Protein AF-A0A162TQE6-F1 (afdb_monomer)

Radius of gyration: 20.59 Å; Cα contacts (8 Å, |Δi|>4): 207; chains: 1; bounding box: 40×34×72 Å

Mean predicted aligned error: 8.8 Å

Sequence (147 aa):
MSQMLPSEIWLTQILPRLQVSSLVTFGSVCKHWHALAGDDLVWRDHAIADFHLVHSYHGNHGWKDFYVRLLDSVVYTWGENSAFRLGHSQGRIGRQSRVFHTAIPQKVNTLSNQAIAVITSGHSSFHALDGYGKIRILTKASIIMEP

Structure (mmCIF, N/CA/C/O backbone):
data_AF-A0A162TQE6-F1
#
_entry.id   AF-A0A162TQE6-F1
#
loop_
_atom_site.group_PDB
_atom_site.id
_atom_site.type_symbol
_atom_site.label_atom_id
_atom_site.label_alt_id
_atom_site.label_comp_id
_atom_site.label_asym_id
_atom_site.label_entity_id
_atom_site.label_seq_id
_atom_site.pdbx_PDB_ins_code
_atom_site.Cartn_x
_atom_site.Cartn_y
_atom_site.Cartn_z
_atom_site.occupancy
_atom_site.B_iso_or_equiv
_atom_site.auth_seq_id
_atom_site.auth_comp_id
_atom_site.auth_asym_id
_atom_site.auth_atom_id
_atom_site.pdbx_PDB_model_num
ATOM 1 N N . MET A 1 1 ? -16.785 1.176 39.137 1.00 36.94 1 MET A N 1
ATOM 2 C CA . MET A 1 1 ? -17.069 1.466 37.717 1.00 36.94 1 MET A CA 1
ATOM 3 C C . MET A 1 1 ? -15.734 1.699 37.039 1.00 36.94 1 MET A C 1
ATOM 5 O O . MET A 1 1 ? -15.096 2.702 37.321 1.00 36.94 1 MET A O 1
ATOM 9 N N . SER A 1 2 ? -15.244 0.731 36.273 1.00 45.41 2 SER A N 1
ATOM 10 C CA . SER A 1 2 ? -14.001 0.870 35.511 1.00 45.41 2 SER A CA 1
ATOM 11 C C . SER A 1 2 ? -14.206 1.945 34.441 1.00 45.41 2 SER A C 1
ATOM 13 O O . SER A 1 2 ? -15.078 1.806 33.588 1.00 45.41 2 SER A O 1
ATOM 15 N N . GLN A 1 3 ? -13.455 3.045 34.524 1.00 54.44 3 GLN A N 1
ATOM 16 C CA . GLN A 1 3 ? -13.478 4.096 33.508 1.00 54.44 3 GLN A CA 1
ATOM 17 C C . GLN A 1 3 ? -12.979 3.508 32.185 1.00 54.44 3 GLN A C 1
ATOM 19 O O . GLN A 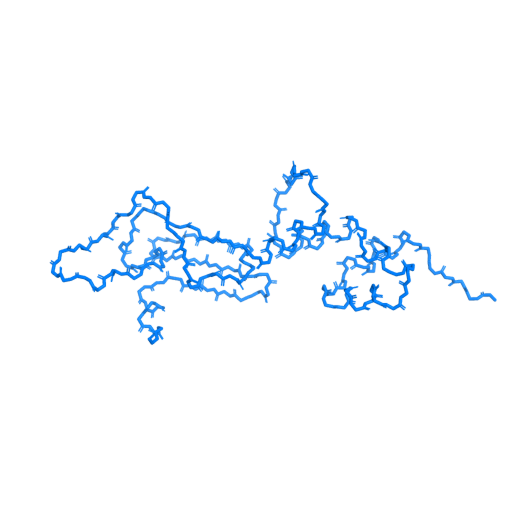1 3 ? -11.807 3.160 32.055 1.00 54.44 3 GLN A O 1
ATOM 24 N N . MET A 1 4 ? -13.876 3.364 31.209 1.00 78.06 4 MET A N 1
ATOM 25 C CA . MET A 1 4 ? -13.469 3.103 29.833 1.00 78.06 4 MET A CA 1
ATOM 26 C C . MET A 1 4 ? -12.831 4.368 29.263 1.00 78.06 4 MET A C 1
ATOM 28 O O . MET A 1 4 ? -13.359 5.468 29.423 1.00 78.06 4 MET A O 1
ATOM 32 N N . LEU A 1 5 ? -11.692 4.194 28.594 1.00 86.25 5 LEU A N 1
ATOM 33 C CA . LEU A 1 5 ? -11.057 5.241 27.800 1.00 86.25 5 LEU A CA 1
ATOM 34 C C . LEU A 1 5 ? -12.055 5.795 26.762 1.00 86.25 5 LEU A C 1
ATOM 36 O O . LEU A 1 5 ? -12.726 4.992 26.105 1.00 86.25 5 LEU A O 1
ATOM 40 N N . PRO A 1 6 ? -12.140 7.127 26.577 1.00 91.25 6 PRO A N 1
ATOM 41 C CA . PRO A 1 6 ? -12.966 7.739 25.537 1.00 91.25 6 PRO A CA 1
ATOM 42 C C . PRO A 1 6 ? -12.633 7.215 24.134 1.00 91.25 6 PRO A C 1
ATOM 44 O O . PRO A 1 6 ? -11.463 7.003 23.809 1.00 91.25 6 PRO A O 1
ATOM 47 N N . SER A 1 7 ? -13.650 7.061 23.278 1.00 89.75 7 SER A N 1
ATOM 48 C CA . SER A 1 7 ? -13.500 6.586 21.890 1.00 89.75 7 SER A CA 1
ATOM 49 C C . SER A 1 7 ? -12.527 7.434 21.071 1.00 89.75 7 SER A C 1
ATOM 51 O O . SER A 1 7 ? -11.798 6.905 20.241 1.00 89.75 7 SER A O 1
ATOM 53 N N . GLU A 1 8 ? -12.460 8.734 21.340 1.00 91.88 8 GLU A N 1
ATOM 54 C CA . GLU A 1 8 ? -11.559 9.660 20.653 1.00 91.88 8 GLU A CA 1
ATOM 55 C C . GLU A 1 8 ? -10.079 9.328 20.888 1.00 91.88 8 GLU A C 1
ATOM 57 O O . GLU A 1 8 ? -9.275 9.391 19.960 1.00 91.88 8 GLU A O 1
ATOM 62 N N . ILE A 1 9 ? -9.712 8.873 22.093 1.00 92.88 9 ILE A N 1
ATOM 63 C CA . ILE A 1 9 ? -8.338 8.433 22.382 1.00 92.88 9 ILE A CA 1
ATOM 64 C C . ILE A 1 9 ? -8.023 7.148 21.611 1.00 92.88 9 ILE A C 1
ATOM 66 O O . ILE A 1 9 ? -6.927 7.005 21.064 1.00 92.88 9 ILE A O 1
ATOM 70 N N . TRP A 1 10 ? -8.988 6.229 21.517 1.00 92.81 10 TRP A N 1
ATOM 71 C CA . TRP A 1 10 ? -8.827 5.022 20.709 1.00 92.81 10 TRP A CA 1
ATOM 72 C C . TRP A 1 10 ? -8.575 5.367 19.244 1.00 92.81 10 TRP A C 1
ATOM 74 O O . TRP A 1 10 ? -7.588 4.900 18.680 1.00 92.81 10 TRP A O 1
ATOM 84 N N . LEU A 1 11 ? -9.419 6.217 18.660 1.00 93.69 11 LEU A N 1
ATOM 85 C CA . LEU A 1 11 ? -9.361 6.579 17.244 1.00 93.69 11 LEU A CA 1
ATOM 86 C C . LEU A 1 11 ? -8.128 7.409 16.877 1.00 93.69 11 LEU A C 1
ATOM 88 O O . LEU A 1 11 ? -7.615 7.246 15.780 1.00 93.69 11 LEU A O 1
ATOM 92 N N . THR A 1 12 ? -7.635 8.271 17.771 1.00 91.62 12 THR A N 1
ATOM 93 C CA . THR A 1 12 ? -6.548 9.212 17.441 1.00 91.62 12 THR A CA 1
ATOM 94 C C . THR A 1 12 ? -5.163 8.764 17.904 1.00 91.62 12 THR A C 1
ATOM 96 O O . THR A 1 12 ? -4.167 9.161 17.306 1.00 91.62 12 THR A O 1
ATOM 99 N N . GLN A 1 13 ? -5.062 7.961 18.970 1.00 91.44 13 GLN A N 1
ATOM 100 C CA . GLN A 1 13 ? -3.766 7.626 19.580 1.00 91.44 13 GLN A CA 1
ATOM 101 C C . GLN A 1 13 ? -3.444 6.135 19.567 1.00 91.44 13 GLN A C 1
ATOM 103 O O . GLN A 1 13 ? -2.268 5.780 19.494 1.00 91.44 13 GLN A O 1
ATOM 108 N N . ILE A 1 14 ? -4.452 5.266 19.673 1.00 93.62 14 ILE A N 1
ATOM 109 C CA . ILE A 1 14 ? -4.223 3.830 19.875 1.00 93.62 14 ILE A CA 1
ATOM 110 C C . ILE A 1 14 ? -4.347 3.073 18.553 1.00 93.62 14 ILE A C 1
ATOM 112 O O . ILE A 1 14 ? -3.370 2.492 18.087 1.00 93.62 14 ILE A O 1
ATOM 116 N N . LEU A 1 15 ? -5.527 3.095 17.929 1.00 94.62 15 LEU A N 1
ATOM 117 C CA . LEU A 1 15 ? -5.836 2.297 16.739 1.00 94.62 15 LEU A CA 1
ATOM 118 C C . LEU A 1 15 ? -4.966 2.635 15.513 1.00 94.62 15 LEU A C 1
ATOM 120 O O . LEU A 1 15 ? -4.534 1.691 14.847 1.00 94.62 15 LEU A O 1
ATOM 124 N N . PRO A 1 16 ? -4.613 3.907 15.235 1.00 94.00 16 PRO A N 1
ATOM 125 C CA . PRO A 1 16 ? -3.714 4.236 14.124 1.00 94.00 16 PRO A CA 1
ATOM 126 C C . PRO A 1 16 ? -2.287 3.699 14.291 1.00 94.00 16 PRO A C 1
ATOM 128 O O . PRO A 1 16 ? -1.548 3.605 13.322 1.00 94.00 16 PRO A O 1
ATOM 131 N N . ARG A 1 17 ? -1.869 3.350 15.515 1.00 93.31 17 ARG A N 1
ATOM 132 C CA . ARG A 1 17 ? -0.510 2.853 15.798 1.00 93.31 17 ARG A CA 1
ATOM 133 C C . ARG A 1 17 ? -0.420 1.330 15.843 1.00 93.31 17 ARG A C 1
ATOM 135 O O . ARG A 1 17 ? 0.678 0.785 15.944 1.00 93.31 17 ARG A O 1
ATOM 142 N N . LEU A 1 18 ? -1.556 0.634 15.826 1.00 93.44 18 LEU A N 1
ATOM 143 C CA . LEU A 1 18 ? -1.584 -0.825 15.801 1.00 93.44 18 LEU A CA 1
ATOM 144 C C . LEU A 1 18 ? -1.262 -1.331 14.402 1.00 93.44 18 LEU A C 1
ATOM 146 O O . LEU A 1 18 ? -1.808 -0.827 13.433 1.00 93.44 18 LEU A O 1
ATOM 150 N N . GLN A 1 19 ? -0.472 -2.399 14.292 1.00 91.44 19 GLN A N 1
ATOM 151 C CA . GLN A 1 19 ? -0.351 -3.117 13.021 1.00 91.44 19 GLN A CA 1
ATOM 152 C C . GLN A 1 19 ? -1.734 -3.536 12.508 1.00 91.44 19 GLN A C 1
ATOM 154 O O . GLN A 1 19 ? -2.591 -3.947 13.295 1.00 91.44 19 GLN A O 1
ATOM 159 N N . VAL A 1 20 ? -1.937 -3.500 11.190 1.00 92.12 20 VAL A N 1
ATOM 160 C CA . VAL A 1 20 ? -3.238 -3.803 10.571 1.00 92.12 20 VAL A CA 1
ATOM 161 C C . VAL A 1 20 ? -3.762 -5.195 10.942 1.00 92.12 20 VAL A C 1
ATOM 163 O O . VAL A 1 20 ? -4.955 -5.358 11.190 1.00 92.12 20 VAL A O 1
ATOM 166 N N . SER A 1 21 ? -2.888 -6.195 11.082 1.00 92.25 21 SER A N 1
ATOM 167 C CA . SER A 1 21 ? -3.259 -7.536 11.567 1.00 92.25 21 SER A CA 1
ATOM 168 C C . SER A 1 21 ? -3.882 -7.501 12.970 1.00 92.25 21 SER A C 1
ATOM 170 O O . SER A 1 21 ? -4.933 -8.102 13.216 1.00 92.25 21 SER A O 1
ATOM 172 N N . SER A 1 22 ? -3.270 -6.749 13.883 1.00 94.38 22 SER A N 1
ATOM 173 C CA . SER A 1 22 ? -3.765 -6.532 15.241 1.00 94.38 22 SER A CA 1
ATOM 174 C C . SER A 1 22 ? -5.049 -5.707 15.245 1.00 94.38 22 SER A C 1
ATOM 176 O O . SER A 1 22 ? -5.965 -6.033 15.994 1.00 94.38 22 SER A O 1
ATOM 178 N N . LEU A 1 23 ? -5.161 -4.691 14.383 1.00 94.94 23 LEU A N 1
ATOM 179 C CA . LEU A 1 23 ? -6.365 -3.867 14.237 1.00 94.94 23 LEU A CA 1
ATOM 180 C C . LEU A 1 23 ? -7.576 -4.701 13.791 1.00 94.94 23 LEU A C 1
ATOM 182 O O . LEU A 1 23 ? -8.652 -4.603 14.382 1.00 94.94 23 LEU A O 1
ATOM 186 N N . VAL A 1 24 ? -7.397 -5.566 12.789 1.00 93.19 24 VAL A N 1
ATOM 187 C CA . VAL A 1 24 ? -8.452 -6.470 12.304 1.00 93.19 24 VAL A CA 1
ATOM 188 C C . VAL A 1 24 ? -8.847 -7.475 13.388 1.00 93.19 24 VAL A C 1
ATOM 190 O O . VAL A 1 24 ? -10.037 -7.682 13.631 1.00 93.19 24 VAL A O 1
ATOM 193 N N . THR A 1 25 ? -7.865 -8.050 14.087 1.00 95.31 25 THR A N 1
ATOM 194 C CA . THR A 1 25 ? -8.116 -8.975 15.204 1.00 95.31 25 THR A CA 1
ATOM 195 C C . THR A 1 25 ? -8.882 -8.277 16.328 1.00 95.31 25 THR A C 1
ATOM 197 O O . THR A 1 25 ? -9.869 -8.809 16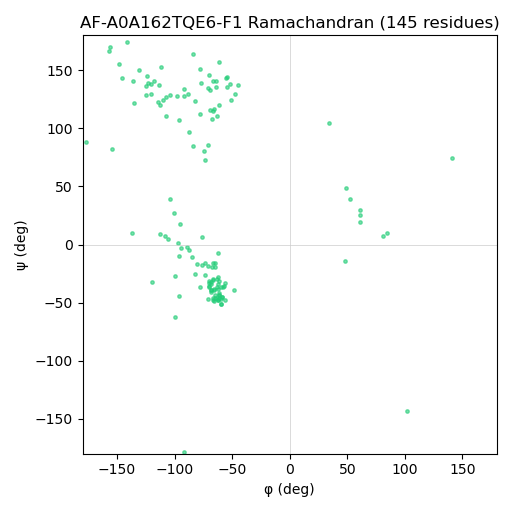.830 1.00 95.31 25 THR A O 1
ATOM 200 N N . PHE A 1 26 ? -8.501 -7.051 16.678 1.00 92.00 26 PHE A N 1
ATOM 201 C CA . PHE A 1 26 ? -9.172 -6.243 17.691 1.00 92.00 26 PHE A CA 1
ATOM 202 C C . PHE A 1 26 ? -10.629 -5.942 17.314 1.00 92.00 26 PHE A C 1
ATOM 204 O O . PHE A 1 26 ? -11.540 -6.123 18.123 1.00 92.00 26 PHE A O 1
ATOM 211 N N . GLY A 1 27 ? -10.873 -5.588 16.050 1.00 93.75 27 GLY A N 1
ATOM 212 C CA . GLY A 1 27 ? -12.217 -5.384 15.512 1.00 93.75 27 GLY A CA 1
ATOM 213 C C . GLY A 1 27 ? -13.089 -6.647 15.478 1.00 93.75 27 GLY A C 1
ATOM 214 O O . GLY A 1 27 ? -14.305 -6.541 15.338 1.00 93.75 27 GLY A O 1
ATOM 215 N N . SER A 1 28 ? -12.506 -7.841 15.620 1.00 95.00 28 SER A N 1
ATOM 216 C CA . SER A 1 28 ? -13.246 -9.110 15.675 1.00 95.00 28 SER A CA 1
ATOM 217 C C . SER A 1 28 ? -13.770 -9.465 17.075 1.00 95.00 28 SER A C 1
ATOM 219 O O . SER A 1 28 ? -14.600 -10.360 17.209 1.00 95.00 28 SER A O 1
ATOM 221 N N . VAL A 1 29 ? -13.334 -8.746 18.118 1.00 94.50 29 VAL A N 1
ATOM 222 C CA . VAL A 1 29 ? -13.667 -9.060 19.518 1.00 94.50 29 VAL A CA 1
ATOM 223 C C . VAL A 1 29 ? -15.132 -8.755 19.847 1.00 94.50 29 VAL A C 1
ATOM 225 O O . VAL A 1 29 ? -15.811 -9.565 20.476 1.00 94.50 29 VAL A O 1
ATOM 228 N N . CYS A 1 30 ? -15.638 -7.578 19.462 1.00 94.06 30 CYS A N 1
ATOM 229 C CA . CYS A 1 30 ? -17.034 -7.196 19.692 1.00 94.06 30 CYS A CA 1
ATOM 230 C C . CYS A 1 30 ? -17.510 -6.111 18.713 1.00 94.06 30 CYS A C 1
ATOM 232 O O . CYS A 1 30 ? -16.704 -5.441 18.074 1.00 94.06 30 CYS A O 1
ATOM 234 N N . LYS A 1 31 ? -18.831 -5.881 18.638 1.00 94.12 31 LYS A N 1
ATOM 235 C CA . LYS A 1 31 ? -19.444 -4.892 17.724 1.00 94.12 31 LYS A CA 1
ATOM 236 C C . LYS A 1 31 ? -18.925 -3.464 17.927 1.00 94.12 31 LYS A C 1
ATOM 238 O O . LYS A 1 31 ? -18.782 -2.728 16.958 1.00 94.12 31 LYS A O 1
ATOM 243 N N . HIS A 1 32 ? -18.648 -3.077 19.173 1.00 92.19 32 HIS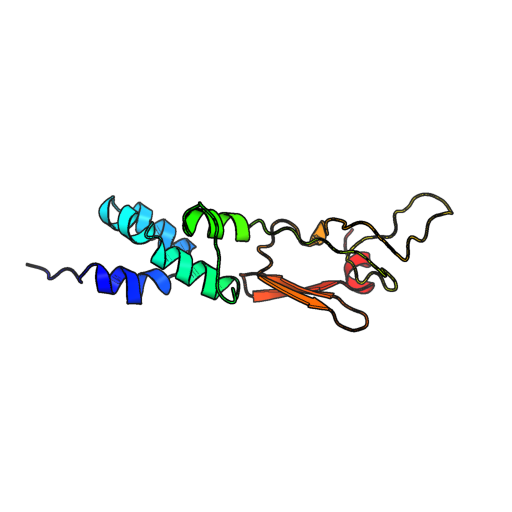 A N 1
ATOM 244 C CA . HIS A 1 32 ? -18.111 -1.752 19.484 1.00 92.19 32 HIS A CA 1
ATOM 245 C C . HIS A 1 32 ? -16.701 -1.573 18.906 1.00 92.19 32 HIS A C 1
ATOM 247 O O . HIS A 1 32 ? -16.443 -0.604 18.198 1.00 92.19 32 HIS A O 1
ATOM 253 N N . TRP A 1 33 ? -15.815 -2.548 19.128 1.00 93.00 33 TRP A N 1
ATOM 254 C CA . TRP A 1 33 ? -14.467 -2.530 18.561 1.00 93.00 33 TRP A CA 1
ATOM 255 C C . TRP A 1 33 ? -14.462 -2.697 17.051 1.00 93.00 33 TRP A C 1
ATOM 257 O O . TRP A 1 33 ? -13.634 -2.089 16.386 1.00 93.00 33 TRP A O 1
ATOM 267 N N . HIS A 1 34 ? -15.412 -3.450 16.499 1.00 95.12 34 HIS A N 1
ATOM 268 C CA . HIS A 1 34 ? -15.603 -3.548 15.059 1.00 95.12 34 HIS A CA 1
ATOM 269 C C . HIS A 1 34 ? -15.887 -2.181 14.429 1.00 95.12 34 HIS A C 1
ATOM 271 O O . HIS A 1 34 ? -15.287 -1.840 13.414 1.00 95.12 34 HIS A O 1
ATOM 277 N N . ALA A 1 35 ? -16.768 -1.389 15.050 1.00 94.12 35 ALA A N 1
ATOM 278 C CA . ALA A 1 35 ? -17.093 -0.047 14.580 1.00 94.12 35 ALA A CA 1
ATOM 279 C C . ALA A 1 35 ? -15.882 0.894 14.665 1.00 94.12 35 ALA A C 1
ATOM 281 O O . ALA A 1 35 ? -15.574 1.566 13.689 1.00 94.12 35 ALA A O 1
ATOM 282 N N . LEU A 1 36 ? -15.152 0.891 15.787 1.00 93.56 36 LEU A N 1
ATOM 283 C CA . LEU A 1 36 ? -13.971 1.748 15.958 1.00 93.56 36 LEU A CA 1
ATOM 284 C C . LEU A 1 36 ? -12.797 1.336 15.059 1.00 93.56 36 LEU A C 1
ATOM 286 O O . LEU A 1 36 ? -12.139 2.186 14.474 1.00 93.56 36 LEU A O 1
ATOM 290 N N . ALA A 1 37 ? -12.541 0.036 14.906 1.00 94.69 37 ALA A N 1
ATOM 291 C CA . ALA A 1 37 ? -11.505 -0.471 14.006 1.00 94.69 37 ALA A CA 1
ATOM 292 C C . ALA A 1 37 ? -11.874 -0.298 12.524 1.00 94.69 37 ALA A C 1
ATOM 294 O O . ALA A 1 37 ? -11.013 -0.402 11.655 1.00 94.69 37 ALA A O 1
ATOM 295 N N . GLY A 1 38 ? -13.156 -0.083 12.221 1.00 93.31 38 GLY A N 1
ATOM 296 C CA . GLY A 1 38 ? -13.662 0.229 10.888 1.00 93.31 38 GLY A CA 1
ATOM 297 C C . GLY A 1 38 ? -13.687 1.721 10.562 1.00 93.31 38 GLY A C 1
ATOM 298 O O . GLY A 1 38 ? -14.084 2.055 9.451 1.00 93.31 38 GLY A O 1
ATOM 299 N N . ASP A 1 39 ? -13.298 2.591 11.496 1.00 94.12 39 ASP A N 1
ATOM 300 C CA . ASP A 1 39 ? -13.376 4.039 11.321 1.00 94.12 39 ASP A CA 1
ATOM 301 C C . ASP A 1 39 ? -12.461 4.536 10.196 1.00 94.12 39 ASP A C 1
ATOM 303 O O . ASP A 1 39 ? -11.297 4.145 10.079 1.00 94.12 39 ASP A O 1
ATOM 307 N N . ASP A 1 40 ? -13.001 5.419 9.362 1.00 91.75 40 ASP A N 1
ATOM 308 C CA . ASP A 1 40 ? -12.349 5.854 8.131 1.00 91.75 40 ASP A CA 1
ATOM 309 C C . ASP A 1 40 ? -11.064 6.656 8.398 1.00 91.75 40 ASP A C 1
ATOM 311 O O . ASP A 1 40 ? -10.111 6.569 7.623 1.00 91.75 40 ASP A O 1
ATOM 315 N N . LEU A 1 41 ? -10.980 7.385 9.518 1.00 90.44 41 LEU A N 1
ATOM 316 C CA . LEU A 1 41 ? -9.774 8.131 9.887 1.00 90.44 41 LEU A CA 1
ATOM 317 C C . LEU A 1 41 ? -8.633 7.191 10.279 1.00 90.44 41 LEU A C 1
ATOM 319 O O . LEU A 1 41 ? -7.484 7.447 9.926 1.00 90.44 41 LEU A O 1
ATOM 323 N N . VAL A 1 42 ? -8.951 6.073 10.939 1.00 94.56 42 VAL A N 1
ATOM 324 C CA . VAL A 1 42 ? -7.958 5.047 11.285 1.00 94.56 42 VAL A CA 1
ATOM 325 C C . VAL A 1 42 ? -7.353 4.457 10.011 1.00 94.56 42 VAL A C 1
ATOM 327 O O . VAL A 1 42 ? -6.133 4.376 9.886 1.00 94.56 42 VAL A O 1
ATOM 330 N N . TRP A 1 43 ? -8.187 4.090 9.034 1.00 93.38 43 TRP A N 1
ATOM 331 C CA . TRP A 1 43 ? -7.705 3.531 7.764 1.00 93.38 43 TRP A CA 1
ATOM 332 C C . TRP A 1 43 ? -6.990 4.556 6.886 1.00 93.38 43 TRP A C 1
ATOM 334 O O . TRP A 1 43 ? -6.053 4.192 6.176 1.00 93.38 43 TRP A O 1
ATOM 344 N N . ARG A 1 44 ? -7.376 5.835 6.957 1.00 91.38 44 ARG A N 1
ATOM 345 C CA . ARG A 1 44 ? -6.632 6.926 6.322 1.00 91.38 44 ARG A CA 1
ATOM 346 C C . ARG A 1 44 ? -5.213 7.007 6.855 1.00 91.38 44 ARG A C 1
ATOM 348 O O . ARG A 1 44 ? -4.272 7.071 6.068 1.00 91.38 44 ARG A O 1
ATOM 355 N N . ASP A 1 45 ? -5.068 7.032 8.173 1.00 91.62 45 ASP A N 1
ATOM 356 C CA . ASP A 1 45 ? -3.769 7.214 8.811 1.00 91.62 45 ASP A CA 1
ATOM 357 C C . ASP A 1 45 ? -2.851 6.016 8.514 1.00 91.62 45 ASP A C 1
ATOM 359 O O . ASP A 1 45 ? -1.689 6.220 8.164 1.00 91.62 45 ASP A O 1
ATOM 363 N N . HIS A 1 46 ? -3.398 4.791 8.503 1.00 92.12 46 HIS A N 1
ATOM 364 C CA . HIS A 1 46 ? -2.696 3.593 8.016 1.00 92.12 46 HIS A CA 1
ATOM 365 C C . HIS A 1 46 ? -2.280 3.708 6.549 1.00 92.12 46 HIS A C 1
ATOM 367 O O . HIS A 1 46 ? -1.129 3.448 6.212 1.00 92.12 46 HIS A O 1
ATOM 373 N N . ALA A 1 47 ? -3.178 4.142 5.660 1.00 90.38 47 ALA A N 1
ATOM 374 C CA . ALA A 1 47 ? -2.856 4.286 4.241 1.00 90.38 47 ALA A CA 1
ATOM 375 C C . ALA A 1 47 ? -1.726 5.302 4.006 1.00 90.38 47 ALA A C 1
ATOM 377 O O . ALA A 1 47 ? -0.835 5.066 3.192 1.00 90.38 47 ALA A O 1
ATOM 378 N N . ILE A 1 48 ? -1.746 6.427 4.724 1.00 89.12 48 ILE A N 1
ATOM 379 C CA . ILE A 1 48 ? -0.702 7.452 4.632 1.00 89.12 48 ILE A CA 1
ATOM 380 C C . ILE A 1 48 ? 0.627 6.920 5.175 1.00 89.12 48 ILE A C 1
ATOM 382 O O . ILE A 1 48 ? 1.655 7.120 4.527 1.00 89.12 48 ILE A O 1
ATOM 386 N N . ALA A 1 49 ? 0.607 6.255 6.332 1.00 89.06 49 ALA A N 1
ATOM 387 C CA . ALA A 1 49 ? 1.808 5.740 6.979 1.00 89.06 49 ALA A CA 1
ATOM 388 C C . ALA A 1 49 ? 2.473 4.619 6.165 1.00 89.06 49 ALA A C 1
ATOM 390 O O . ALA A 1 49 ? 3.674 4.683 5.907 1.00 89.06 49 ALA A O 1
ATOM 391 N N . ASP A 1 50 ? 1.698 3.635 5.710 1.00 88.69 50 ASP A N 1
ATOM 392 C CA . ASP A 1 50 ? 2.236 2.442 5.052 1.00 88.69 50 ASP A CA 1
ATOM 393 C C . ASP A 1 50 ? 2.638 2.717 3.593 1.00 88.69 50 ASP A C 1
ATOM 395 O O . ASP A 1 50 ? 3.650 2.208 3.106 1.00 88.69 50 ASP A O 1
ATOM 399 N N . PHE A 1 51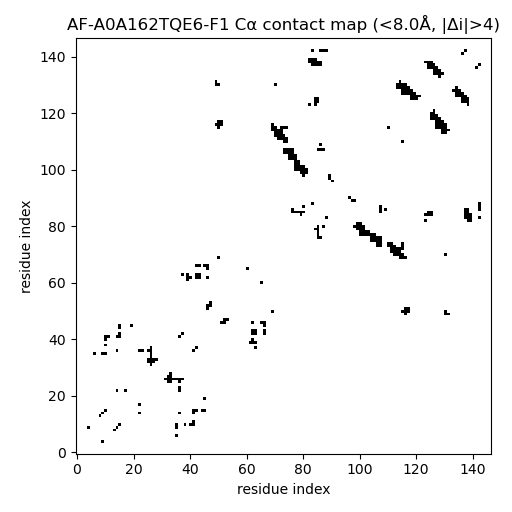 ? 1.879 3.563 2.886 1.00 87.88 51 PHE A N 1
ATOM 400 C CA . PHE A 1 51 ? 2.070 3.813 1.451 1.00 87.88 51 PHE A CA 1
ATOM 401 C C . PHE A 1 51 ? 2.652 5.193 1.121 1.00 87.88 51 PHE A C 1
ATOM 403 O O . PHE A 1 51 ? 2.750 5.545 -0.051 1.00 87.88 51 PHE A O 1
ATOM 410 N N . HIS A 1 52 ? 3.063 5.973 2.127 1.00 85.62 52 HIS A N 1
ATOM 411 C CA . HIS A 1 52 ? 3.704 7.285 1.955 1.00 85.62 52 HIS A CA 1
ATOM 412 C C . HIS A 1 52 ? 2.906 8.245 1.049 1.00 85.62 52 HIS A C 1
ATOM 414 O O . HIS A 1 52 ? 3.464 8.980 0.230 1.00 85.62 52 HIS A O 1
ATOM 420 N N . LEU A 1 53 ? 1.577 8.233 1.175 1.00 82.19 53 LEU A N 1
ATOM 421 C CA . LEU A 1 53 ? 0.693 8.993 0.295 1.00 82.19 53 LEU A CA 1
ATOM 422 C C . LEU A 1 53 ? 0.824 10.505 0.539 1.00 82.19 53 LEU A C 1
ATOM 424 O O . LEU A 1 53 ? 0.436 11.028 1.587 1.00 82.19 53 LEU A O 1
ATOM 428 N N . VAL A 1 54 ? 1.297 11.240 -0.470 1.00 70.00 54 VAL A N 1
ATOM 429 C CA . VAL A 1 54 ? 1.344 12.708 -0.444 1.00 70.00 54 VAL A CA 1
ATOM 430 C C . VAL A 1 54 ? -0.022 13.255 -0.868 1.00 70.00 54 VAL A C 1
ATOM 432 O O . VAL A 1 54 ? -0.272 13.501 -2.038 1.00 70.00 54 VAL A O 1
ATOM 435 N N . HIS A 1 55 ? -0.924 13.348 0.109 1.00 59.09 55 HIS A N 1
ATOM 436 C CA . HIS A 1 55 ? -2.196 14.087 0.129 1.00 59.09 55 HIS A CA 1
ATOM 437 C C . HIS A 1 55 ? -2.986 14.183 -1.188 1.00 59.09 55 HIS A C 1
ATOM 439 O O . HIS A 1 55 ? -2.728 15.037 -2.031 1.00 59.09 55 HIS A O 1
ATOM 445 N N . SER A 1 56 ? -4.054 13.382 -1.237 1.00 58.44 56 SER A N 1
ATOM 446 C CA . SER A 1 56 ? -5.435 13.699 -1.654 1.00 58.44 56 SER A CA 1
ATOM 447 C C . SER A 1 56 ? -6.046 12.542 -2.448 1.00 58.44 56 SER A C 1
ATOM 449 O O . SER A 1 56 ? -6.211 12.561 -3.665 1.00 58.44 56 SER A O 1
ATOM 451 N N . TYR A 1 57 ? -6.395 11.482 -1.717 1.00 64.00 57 TYR A N 1
ATOM 452 C CA . TYR A 1 57 ? -7.338 10.505 -2.234 1.00 64.00 57 TYR A CA 1
ATOM 453 C C . TYR A 1 57 ? -8.711 11.186 -2.336 1.00 64.00 57 TYR A C 1
ATOM 455 O O . TYR A 1 57 ? -9.341 11.502 -1.330 1.00 64.00 57 TYR A O 1
ATOM 463 N N . HIS A 1 58 ? -9.136 11.451 -3.568 1.00 62.34 58 HIS A N 1
ATOM 464 C CA . HIS A 1 58 ? -10.442 12.019 -3.913 1.00 62.34 58 HIS A CA 1
ATOM 465 C C . HIS A 1 58 ? -11.422 10.936 -4.391 1.00 62.34 58 HIS A C 1
ATOM 467 O O . HIS A 1 58 ? -12.284 11.192 -5.229 1.00 62.34 58 HIS A O 1
ATOM 473 N N . GLY A 1 59 ? -11.248 9.693 -3.939 1.00 64.75 59 GLY A N 1
ATOM 474 C CA . GLY A 1 59 ? -12.130 8.609 -4.352 1.00 64.75 59 GLY A CA 1
ATOM 475 C C . GLY A 1 59 ? -13.468 8.646 -3.616 1.00 64.75 59 GLY A C 1
ATOM 476 O O . GLY A 1 59 ? -13.555 9.057 -2.465 1.00 64.75 59 GLY A O 1
ATOM 477 N N . ASN A 1 60 ? -14.511 8.151 -4.281 1.00 68.75 60 ASN A N 1
ATOM 478 C CA . ASN A 1 60 ? -15.867 8.038 -3.728 1.00 68.75 60 ASN A CA 1
ATOM 479 C C . ASN A 1 60 ? -16.038 6.860 -2.740 1.00 68.75 60 ASN A C 1
ATOM 481 O O . ASN A 1 60 ? -17.161 6.558 -2.344 1.00 68.75 60 ASN A O 1
ATOM 485 N N . HIS A 1 61 ? -14.960 6.151 -2.385 1.00 76.56 61 HIS A N 1
ATOM 486 C CA . HIS A 1 61 ? -14.990 4.976 -1.501 1.00 76.56 61 HIS A CA 1
ATOM 487 C C . HIS A 1 61 ? -14.301 5.274 -0.170 1.00 76.56 61 HIS A C 1
ATOM 489 O O . HIS A 1 61 ? -13.388 6.093 -0.148 1.00 76.56 61 HIS A O 1
ATOM 495 N N . GLY A 1 62 ? -14.689 4.581 0.903 1.00 89.12 62 GLY A N 1
ATOM 496 C CA . GLY A 1 62 ? -14.059 4.732 2.218 1.00 89.12 62 GLY A CA 1
ATOM 497 C C . GLY A 1 62 ? -12.573 4.360 2.217 1.00 89.12 62 GLY A C 1
ATOM 498 O O . GLY A 1 62 ? -12.095 3.591 1.372 1.00 89.12 62 GLY A O 1
ATOM 499 N N . TRP A 1 63 ? -11.834 4.889 3.187 1.00 91.44 63 TRP A N 1
ATOM 500 C CA . TRP A 1 63 ? -10.387 4.690 3.304 1.00 91.44 63 TRP A CA 1
ATOM 501 C C . TRP A 1 63 ? -9.988 3.231 3.501 1.00 91.44 63 TRP A C 1
ATOM 503 O O . TRP A 1 63 ? -8.937 2.814 3.017 1.00 91.44 63 TRP A O 1
ATOM 513 N N . LYS A 1 64 ? -10.834 2.430 4.154 1.00 91.88 64 LYS A N 1
ATOM 514 C CA . LYS A 1 64 ? -10.596 0.992 4.325 1.00 91.88 64 LYS A CA 1
ATOM 515 C C . LYS A 1 64 ? -10.538 0.247 2.992 1.00 91.88 64 LYS A C 1
ATOM 517 O O . LYS A 1 64 ? -9.613 -0.527 2.753 1.00 91.88 64 LYS A O 1
ATOM 522 N N . ASP A 1 65 ? -11.505 0.498 2.114 1.00 90.88 65 ASP A N 1
ATOM 523 C CA . ASP A 1 65 ? -11.551 -0.132 0.791 1.00 90.88 65 ASP A CA 1
ATOM 524 C C . ASP A 1 65 ? -10.370 0.319 -0.066 1.00 90.88 65 ASP A C 1
ATOM 526 O O . ASP A 1 65 ? -9.783 -0.474 -0.804 1.00 90.88 65 ASP A O 1
ATOM 530 N N . PHE A 1 66 ? -9.999 1.595 0.048 1.00 89.62 66 PHE A N 1
ATOM 531 C CA . PHE A 1 66 ? -8.823 2.126 -0.621 1.00 89.62 66 PHE A CA 1
ATOM 532 C C . PHE A 1 66 ? -7.533 1.456 -0.129 1.00 89.62 66 PHE A C 1
ATOM 534 O O . PHE A 1 66 ? -6.746 0.995 -0.953 1.00 89.62 66 PHE A O 1
ATOM 541 N N . TYR A 1 67 ? -7.357 1.305 1.187 1.00 91.31 67 TYR A N 1
ATOM 542 C CA . TYR A 1 67 ? -6.218 0.600 1.778 1.00 91.31 67 TYR A CA 1
ATOM 543 C C . TYR A 1 67 ? -6.100 -0.835 1.243 1.00 91.31 67 TYR A C 1
ATOM 545 O O . TYR A 1 67 ? -5.033 -1.248 0.793 1.00 91.31 67 TYR A O 1
ATOM 553 N N . VAL A 1 68 ? -7.207 -1.587 1.210 1.00 90.50 68 VAL A N 1
ATOM 554 C CA . VAL A 1 68 ? -7.217 -2.962 0.677 1.00 90.50 68 VAL A CA 1
ATOM 555 C C . VAL A 1 68 ? -6.790 -3.005 -0.792 1.00 90.50 68 VAL A C 1
ATOM 557 O O . VAL A 1 68 ? -6.074 -3.916 -1.196 1.00 90.50 68 VAL A O 1
ATOM 560 N N . ARG A 1 69 ? -7.174 -2.010 -1.595 1.00 88.56 69 ARG A N 1
ATOM 561 C CA . ARG A 1 69 ? -6.753 -1.918 -3.002 1.00 88.56 69 ARG A CA 1
ATOM 562 C C . ARG A 1 69 ? -5.272 -1.580 -3.156 1.00 88.56 69 ARG A C 1
ATOM 564 O O . ARG A 1 69 ? -4.654 -2.052 -4.103 1.00 88.56 69 ARG A O 1
ATOM 571 N N . LEU A 1 70 ? -4.697 -0.798 -2.244 1.00 88.25 70 LEU A N 1
ATOM 572 C CA . LEU A 1 70 ? -3.261 -0.501 -2.251 1.00 88.25 70 LEU A CA 1
ATOM 573 C C . LEU A 1 70 ? -2.412 -1.745 -1.961 1.00 88.25 70 LEU A C 1
ATOM 575 O O . LEU A 1 70 ? -1.314 -1.869 -2.504 1.00 88.25 70 LEU A O 1
ATOM 579 N N . LEU A 1 71 ? -2.934 -2.699 -1.182 1.00 89.50 71 LEU A N 1
ATOM 580 C CA . LEU A 1 71 ? -2.271 -3.993 -0.978 1.00 89.50 71 LEU A CA 1
ATOM 581 C C . LEU A 1 71 ? -2.122 -4.790 -2.289 1.00 89.50 71 LEU A C 1
ATOM 583 O O . LEU A 1 71 ? -1.160 -5.544 -2.441 1.00 89.50 71 LEU A O 1
ATOM 587 N N . ASP A 1 72 ? -3.026 -4.585 -3.250 1.00 88.31 72 ASP A N 1
ATOM 588 C CA . ASP A 1 72 ? -2.995 -5.189 -4.589 1.00 88.31 72 ASP A CA 1
ATOM 589 C C . ASP A 1 72 ? -2.530 -4.191 -5.668 1.00 88.31 72 ASP A C 1
ATOM 591 O O . ASP A 1 72 ? -3.065 -4.119 -6.778 1.00 88.31 72 ASP A O 1
ATOM 595 N N . SER A 1 73 ? -1.541 -3.355 -5.339 1.00 87.94 73 SER A N 1
ATOM 596 C CA . SER A 1 73 ? -1.025 -2.378 -6.294 1.00 87.94 73 SER A CA 1
ATOM 597 C C . SER A 1 73 ? -0.360 -3.050 -7.503 1.00 87.94 73 SER A C 1
ATOM 599 O O . SER A 1 73 ? 0.341 -4.063 -7.406 1.00 87.94 73 SER A O 1
ATOM 601 N N . VAL A 1 74 ? -0.586 -2.463 -8.684 1.00 89.38 74 VAL A N 1
ATOM 602 C CA . VAL A 1 74 ? -0.056 -2.961 -9.957 1.00 89.38 74 VAL A CA 1
ATOM 603 C C . VAL A 1 74 ? 0.927 -1.954 -10.534 1.00 89.38 74 VAL A C 1
ATOM 605 O O . VAL A 1 74 ? 0.573 -0.809 -10.811 1.00 89.38 74 VAL A O 1
ATOM 608 N N . VAL A 1 75 ? 2.158 -2.407 -10.768 1.00 90.25 75 VAL A N 1
ATOM 609 C CA . VAL A 1 75 ? 3.204 -1.598 -11.399 1.00 90.25 75 VAL A CA 1
ATOM 610 C C . VAL A 1 75 ? 3.182 -1.810 -12.909 1.00 90.25 75 VAL A C 1
ATOM 612 O O . VAL A 1 75 ? 3.264 -2.943 -13.393 1.00 90.25 75 VAL A O 1
ATOM 615 N N . TYR A 1 76 ? 3.118 -0.702 -13.643 1.00 90.75 76 TYR A N 1
ATOM 616 C CA . TYR A 1 76 ? 3.295 -0.664 -15.089 1.00 90.75 76 TYR A CA 1
ATOM 617 C C . TYR A 1 76 ? 4.570 0.097 -15.434 1.00 90.75 76 TYR A C 1
ATOM 619 O O . TYR A 1 76 ? 4.836 1.154 -14.863 1.00 90.75 76 TYR A O 1
ATOM 627 N N . THR A 1 77 ? 5.338 -0.417 -16.387 1.00 90.06 77 THR A N 1
ATOM 628 C CA . THR A 1 77 ? 6.555 0.223 -16.892 1.00 90.06 77 THR A CA 1
ATOM 629 C C . THR A 1 77 ? 6.541 0.252 -18.418 1.00 90.06 77 THR A C 1
ATOM 631 O O . THR A 1 77 ? 5.895 -0.559 -19.084 1.00 90.06 77 THR A O 1
ATOM 634 N N . TRP A 1 78 ? 7.192 1.265 -18.985 1.00 89.81 78 TRP A N 1
ATOM 635 C CA . TRP A 1 78 ? 7.348 1.456 -20.425 1.00 89.81 78 TRP A CA 1
ATOM 636 C C . TRP A 1 78 ? 8.586 2.308 -20.709 1.00 89.81 78 TRP A C 1
ATOM 638 O O . TRP A 1 78 ? 9.188 2.882 -19.801 1.00 89.81 78 TRP A O 1
ATOM 648 N N . GLY A 1 79 ? 8.970 2.382 -21.976 1.00 88.31 79 GLY A N 1
ATOM 649 C CA . GLY A 1 79 ? 10.118 3.127 -22.467 1.00 88.31 79 GLY A CA 1
ATOM 650 C C . GLY A 1 79 ? 11.310 2.221 -22.748 1.00 88.31 79 GLY A C 1
ATOM 651 O O . GLY A 1 79 ? 11.162 1.106 -23.239 1.00 88.31 79 GLY A O 1
ATOM 652 N N . GLU A 1 80 ? 12.513 2.711 -22.460 1.00 85.06 80 GLU A N 1
ATOM 653 C CA . GLU A 1 80 ? 13.765 2.014 -22.762 1.00 85.06 80 GLU A CA 1
ATOM 654 C C . GLU A 1 80 ? 14.059 0.884 -21.755 1.00 85.06 80 GLU A C 1
ATOM 656 O O . GLU A 1 80 ? 14.384 1.121 -20.594 1.00 85.06 80 GLU A O 1
ATOM 661 N N . ASN A 1 81 ? 13.999 -0.361 -22.220 1.00 82.81 81 ASN A N 1
ATOM 662 C CA . ASN A 1 81 ? 14.311 -1.587 -21.491 1.00 82.81 81 ASN A CA 1
ATOM 663 C C . ASN A 1 81 ? 15.748 -2.100 -21.707 1.00 82.81 81 ASN A C 1
ATOM 665 O O . ASN A 1 81 ? 16.058 -3.258 -21.403 1.00 82.81 81 ASN A O 1
ATOM 669 N N . SER A 1 82 ? 16.667 -1.268 -22.205 1.00 78.31 82 SER A N 1
ATOM 670 C CA . SER A 1 82 ? 18.096 -1.585 -22.142 1.00 78.31 82 SER A CA 1
ATOM 671 C C . SER A 1 82 ? 18.516 -1.955 -20.715 1.00 78.31 82 SER A C 1
ATOM 673 O O . SER A 1 82 ? 18.113 -1.323 -19.737 1.00 78.31 82 SER A O 1
ATOM 675 N N . ALA A 1 83 ? 19.346 -2.993 -20.590 1.00 75.25 83 ALA A N 1
ATOM 676 C CA . ALA A 1 83 ? 19.749 -3.588 -19.310 1.00 75.25 83 ALA A CA 1
ATOM 677 C C . ALA A 1 83 ? 18.601 -4.173 -18.455 1.00 75.25 83 ALA A C 1
ATOM 679 O O . ALA A 1 83 ? 18.808 -4.410 -17.266 1.00 75.25 83 ALA A O 1
ATOM 680 N N . PHE A 1 84 ? 17.438 -4.464 -19.054 1.00 77.38 84 PHE A N 1
ATOM 681 C CA . PHE A 1 84 ? 16.291 -5.100 -18.389 1.00 77.38 84 PHE A CA 1
ATOM 682 C C . PHE A 1 84 ? 15.707 -4.289 -17.219 1.00 77.38 84 PHE A C 1
ATOM 684 O O . PHE A 1 84 ? 15.111 -4.835 -16.290 1.00 77.38 84 PHE A O 1
ATOM 691 N N . ARG A 1 85 ? 15.889 -2.966 -17.251 1.00 79.38 85 ARG A N 1
ATOM 692 C CA . ARG A 1 85 ? 15.507 -2.055 -16.162 1.00 79.38 85 ARG A CA 1
ATOM 693 C C . ARG A 1 85 ? 14.000 -1.938 -15.941 1.00 79.38 85 ARG A C 1
ATOM 695 O O . ARG A 1 85 ? 13.591 -1.493 -14.878 1.00 79.38 85 ARG A O 1
ATOM 702 N N . LEU A 1 86 ? 13.181 -2.313 -16.926 1.00 85.06 86 LEU A N 1
ATOM 703 C CA . LEU A 1 86 ? 11.724 -2.218 -16.818 1.00 85.06 86 LEU A CA 1
ATOM 704 C C . LEU A 1 86 ? 11.090 -3.459 -16.181 1.00 85.06 86 LEU A C 1
ATOM 706 O O . LEU A 1 86 ? 9.886 -3.462 -15.961 1.00 85.06 86 LEU A O 1
ATOM 710 N N . GLY A 1 87 ? 11.863 -4.511 -15.880 1.00 81.69 87 GLY A N 1
ATOM 711 C CA . GLY A 1 87 ? 11.316 -5.734 -15.279 1.00 81.69 87 GLY A CA 1
ATOM 712 C C . GLY A 1 87 ? 10.654 -6.695 -16.266 1.00 81.69 87 GLY A C 1
ATOM 713 O O . GLY A 1 87 ? 10.070 -7.688 -15.844 1.00 81.69 87 GLY A O 1
ATOM 714 N N . HIS A 1 88 ? 10.747 -6.431 -17.571 1.00 81.50 88 HIS A N 1
ATOM 715 C CA . HIS A 1 88 ? 10.255 -7.339 -18.607 1.00 81.50 88 HIS A CA 1
ATOM 716 C C . HIS A 1 88 ? 11.404 -8.172 -19.166 1.00 81.50 88 HIS A C 1
ATOM 718 O O . HIS A 1 88 ? 12.422 -7.624 -19.608 1.00 81.50 88 HIS A O 1
ATOM 724 N N . SER A 1 89 ? 11.234 -9.495 -19.180 1.00 69.81 89 SER A N 1
ATOM 725 C CA . SER A 1 89 ? 12.121 -10.377 -19.928 1.00 69.81 89 SER A CA 1
ATOM 726 C C . SER A 1 89 ? 11.946 -10.113 -21.425 1.00 69.81 89 SER A C 1
ATOM 728 O O . SER A 1 89 ? 10.844 -9.871 -21.921 1.00 69.81 89 SER A O 1
ATOM 730 N N . GLN A 1 90 ? 13.051 -10.130 -22.170 1.00 62.97 90 GLN A N 1
ATOM 731 C CA . GLN A 1 90 ? 12.964 -10.159 -23.626 1.00 62.97 90 GLN A CA 1
ATOM 732 C C . GLN A 1 90 ? 12.354 -11.511 -23.985 1.00 62.97 90 GLN A C 1
ATOM 734 O O . GLN A 1 90 ? 12.944 -12.545 -23.669 1.00 62.97 90 GLN A O 1
ATOM 739 N N . GLY A 1 91 ? 11.154 -11.505 -24.568 1.00 54.44 91 GLY A N 1
ATOM 740 C CA . GLY A 1 91 ? 10.461 -12.734 -24.938 1.00 54.44 91 GLY A CA 1
ATOM 741 C C . GLY A 1 91 ? 11.403 -13.677 -25.687 1.00 54.44 91 GLY A C 1
ATOM 742 O O . GLY A 1 91 ? 12.070 -13.278 -26.643 1.00 54.44 91 GLY A O 1
ATOM 743 N N . ARG A 1 92 ? 11.474 -14.940 -25.251 1.00 47.25 92 ARG A N 1
ATOM 744 C CA . ARG A 1 92 ? 12.126 -16.013 -26.010 1.00 47.25 92 ARG A CA 1
ATOM 745 C C . ARG A 1 92 ? 11.229 -16.390 -27.187 1.00 47.25 92 ARG A C 1
ATOM 747 O O . ARG A 1 92 ? 10.591 -17.434 -27.175 1.00 47.25 92 ARG A O 1
ATOM 754 N N . ILE A 1 93 ? 11.150 -15.527 -28.192 1.00 43.81 93 ILE A N 1
ATOM 755 C CA . ILE A 1 93 ? 10.513 -15.848 -29.469 1.00 43.81 93 ILE A CA 1
ATOM 756 C C . ILE A 1 93 ? 11.544 -15.570 -30.560 1.00 43.81 93 ILE A C 1
ATOM 758 O O . ILE A 1 93 ? 12.233 -14.552 -30.543 1.00 43.81 93 ILE A O 1
ATOM 762 N N . GLY A 1 94 ? 11.744 -16.572 -31.416 1.00 39.31 94 GLY A N 1
ATOM 763 C CA . GLY A 1 94 ? 12.915 -16.750 -32.266 1.00 39.31 94 GLY A CA 1
ATOM 764 C C . GLY A 1 94 ? 13.402 -15.497 -32.994 1.00 39.31 94 GLY A C 1
ATOM 765 O O . GLY A 1 94 ? 12.618 -14.749 -33.553 1.00 39.31 94 GLY A O 1
ATOM 766 N N . ARG A 1 95 ? 14.731 -15.331 -33.005 1.00 43.03 95 ARG A N 1
ATOM 767 C CA . ARG A 1 95 ? 15.588 -14.485 -33.866 1.00 43.03 95 ARG A CA 1
ATOM 768 C C . ARG A 1 95 ? 15.237 -13.008 -34.123 1.00 43.03 95 ARG A C 1
ATOM 770 O O . ARG A 1 95 ? 16.134 -12.301 -34.568 1.00 43.03 95 ARG A O 1
ATOM 777 N N . GLN A 1 96 ? 14.048 -12.499 -33.828 1.00 46.69 96 GLN A N 1
ATOM 778 C CA . GLN A 1 96 ? 13.634 -11.140 -34.167 1.00 46.69 96 GLN A CA 1
ATOM 779 C C . GLN A 1 96 ? 12.548 -10.646 -33.206 1.00 46.69 96 GLN A C 1
ATOM 781 O O . GLN A 1 96 ? 11.370 -10.708 -33.517 1.00 46.69 96 GLN A O 1
ATOM 786 N N . SER A 1 97 ? 12.940 -10.151 -32.032 1.00 46.59 97 SER A N 1
ATOM 787 C CA . SER A 1 97 ? 12.483 -8.841 -31.543 1.00 46.59 97 SER A CA 1
ATOM 788 C C . SER A 1 97 ? 13.175 -8.541 -30.216 1.00 46.59 97 SER A C 1
ATOM 790 O O . SER A 1 97 ? 12.695 -8.871 -29.132 1.00 46.59 97 SER A O 1
ATOM 792 N N . ARG A 1 98 ? 14.360 -7.928 -30.288 1.00 53.47 98 ARG A N 1
ATOM 793 C CA . ARG A 1 98 ? 14.941 -7.261 -29.123 1.00 53.47 98 ARG A CA 1
ATOM 794 C C . ARG A 1 98 ? 14.159 -5.963 -28.943 1.00 53.47 98 ARG A C 1
ATOM 796 O O . ARG A 1 98 ? 14.583 -4.920 -29.431 1.00 53.47 98 ARG A O 1
ATOM 803 N N . VAL A 1 99 ? 12.980 -6.039 -28.328 1.00 55.31 99 VAL A N 1
ATOM 804 C CA . VAL A 1 99 ? 12.206 -4.842 -27.983 1.00 55.31 99 VAL A CA 1
ATOM 805 C C . VAL A 1 99 ? 12.947 -4.150 -26.843 1.00 55.31 99 VAL A C 1
ATOM 807 O O . VAL A 1 99 ? 12.721 -4.412 -25.665 1.00 55.31 99 VAL A O 1
ATOM 810 N N . PHE A 1 100 ? 13.922 -3.327 -27.219 1.00 64.62 100 PHE A N 1
ATOM 811 C CA . PHE A 1 100 ? 14.643 -2.451 -26.304 1.00 64.62 100 PHE A CA 1
ATOM 812 C C . PHE A 1 100 ? 13.780 -1.270 -25.877 1.00 64.62 100 PHE A C 1
ATOM 814 O O . PHE A 1 100 ? 14.079 -0.664 -24.865 1.00 64.62 100 PHE A O 1
ATOM 821 N N . HIS A 1 101 ? 12.683 -0.989 -26.581 1.00 73.44 101 HIS A N 1
ATOM 822 C CA . HIS A 1 101 ? 11.796 0.120 -26.273 1.00 73.44 101 HIS A CA 1
ATOM 823 C C . HIS A 1 101 ? 10.325 -0.306 -26.338 1.00 73.44 101 HIS A C 1
ATOM 825 O O . HIS A 1 101 ? 9.863 -0.762 -27.383 1.00 73.44 101 HIS A O 1
ATOM 831 N N . THR A 1 102 ? 9.578 -0.147 -25.247 1.00 77.12 102 THR A N 1
ATOM 832 C CA . THR A 1 102 ? 8.135 -0.407 -25.191 1.00 77.12 102 THR A CA 1
ATOM 833 C C . THR A 1 102 ? 7.381 0.916 -25.112 1.00 77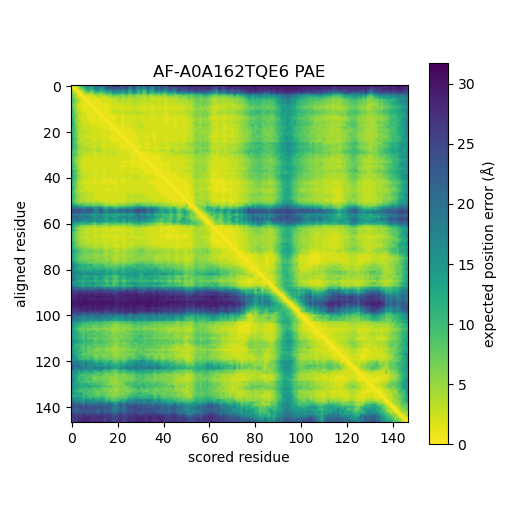.12 102 THR A C 1
ATOM 835 O O . THR A 1 102 ? 7.432 1.608 -24.108 1.00 77.12 102 THR A O 1
ATOM 838 N N . ALA A 1 103 ? 6.657 1.297 -26.163 1.00 81.75 103 ALA A N 1
ATOM 839 C CA . ALA A 1 103 ? 5.838 2.517 -26.121 1.00 81.75 103 ALA A CA 1
ATOM 840 C C . ALA A 1 103 ? 4.541 2.337 -25.307 1.00 81.75 103 ALA A C 1
ATOM 842 O O . ALA A 1 103 ? 3.906 3.312 -24.917 1.00 81.75 103 ALA A O 1
ATOM 843 N N . ILE A 1 104 ? 4.140 1.085 -25.066 1.00 86.38 104 ILE A N 1
ATOM 844 C CA . ILE A 1 104 ? 2.897 0.724 -24.384 1.00 86.38 104 ILE A CA 1
ATOM 845 C C . ILE A 1 104 ? 3.234 0.285 -22.951 1.00 86.38 104 ILE A C 1
ATOM 847 O O . ILE A 1 104 ? 4.085 -0.596 -22.798 1.00 86.38 104 ILE A O 1
ATOM 851 N N . PRO A 1 105 ? 2.566 0.844 -21.922 1.00 90.69 105 PRO A N 1
ATOM 852 C CA . PRO A 1 105 ? 2.650 0.367 -20.544 1.00 90.69 105 PRO A CA 1
ATOM 853 C C . PRO A 1 105 ? 2.406 -1.136 -20.433 1.00 90.69 105 PRO A C 1
ATOM 855 O O . PRO A 1 105 ? 1.367 -1.644 -20.854 1.00 90.69 105 PRO A O 1
ATOM 858 N N . GLN A 1 106 ? 3.364 -1.848 -19.845 1.00 88.44 106 GLN A N 1
ATOM 859 C CA . GLN A 1 106 ? 3.281 -3.281 -19.598 1.00 88.44 106 GLN A CA 1
ATOM 860 C C . GLN A 1 106 ? 3.332 -3.559 -18.101 1.00 88.44 106 GLN A C 1
ATOM 862 O O . GLN A 1 106 ? 4.076 -2.926 -17.353 1.00 88.44 106 GLN A O 1
ATOM 867 N N . LYS A 1 107 ? 2.523 -4.522 -17.655 1.00 90.00 107 LYS A N 1
ATOM 868 C CA . LYS A 1 107 ? 2.486 -4.934 -16.251 1.00 90.00 107 LYS A CA 1
ATOM 869 C C . LYS A 1 107 ? 3.786 -5.647 -15.875 1.00 90.00 107 LYS A C 1
ATOM 871 O O . LYS A 1 107 ? 4.229 -6.560 -16.576 1.00 90.00 107 LYS A O 1
ATOM 876 N N . VAL A 1 108 ? 4.375 -5.270 -14.744 1.00 88.50 108 VAL A N 1
ATOM 877 C CA . VAL A 1 108 ? 5.534 -5.962 -14.169 1.00 88.50 108 VAL A CA 1
ATOM 878 C C . VAL A 1 108 ? 5.043 -7.100 -13.276 1.00 88.50 108 VAL A C 1
ATOM 880 O O . VAL A 1 108 ? 4.697 -6.910 -12.110 1.00 88.50 108 VAL A O 1
ATOM 883 N N . ASN A 1 109 ? 4.999 -8.312 -13.828 1.00 86.06 109 ASN A N 1
ATOM 884 C CA . ASN A 1 109 ? 4.449 -9.476 -13.125 1.00 86.06 109 ASN A CA 1
ATOM 885 C C . ASN A 1 109 ? 5.223 -9.826 -11.843 1.00 86.06 109 ASN A C 1
ATOM 887 O O . ASN A 1 109 ? 4.608 -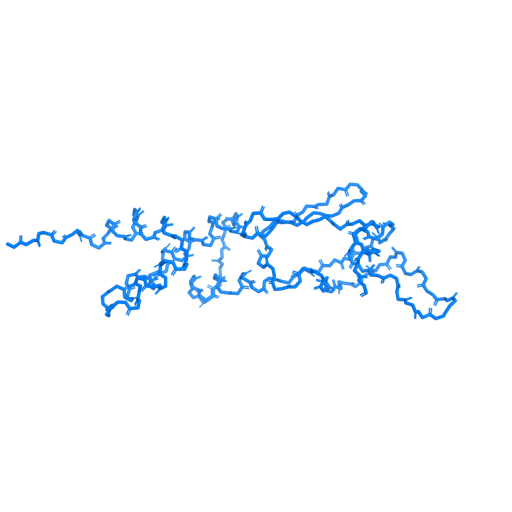10.204 -10.851 1.00 86.06 109 ASN A O 1
ATOM 891 N N . THR A 1 110 ? 6.542 -9.618 -11.821 1.00 84.12 110 THR A N 1
ATOM 892 C CA . THR A 1 110 ? 7.399 -9.903 -10.655 1.00 84.12 110 THR A CA 1
ATOM 893 C C . THR A 1 110 ? 7.118 -9.011 -9.444 1.00 84.12 110 THR A C 1
ATOM 895 O O . THR A 1 110 ? 7.542 -9.344 -8.338 1.00 84.12 110 THR A O 1
ATOM 898 N N . LEU A 1 111 ? 6.402 -7.894 -9.630 1.00 87.06 111 LEU A N 1
ATOM 899 C CA . LEU A 1 111 ? 5.991 -6.966 -8.569 1.00 87.06 111 LEU A CA 1
ATOM 900 C C . LEU A 1 111 ? 4.497 -7.060 -8.223 1.00 87.06 111 LEU A C 1
ATOM 902 O O . LEU A 1 111 ? 4.001 -6.275 -7.422 1.00 87.06 111 LEU A O 1
ATOM 906 N N . SER A 1 112 ? 3.760 -7.997 -8.822 1.00 85.81 112 SER A N 1
ATOM 907 C CA . SER A 1 112 ? 2.326 -8.148 -8.546 1.00 85.81 112 SER A CA 1
ATOM 908 C C . SER A 1 112 ? 2.077 -8.682 -7.134 1.00 85.81 112 SER A C 1
ATOM 910 O O . SER A 1 112 ? 2.841 -9.520 -6.653 1.00 85.81 112 SER A O 1
ATOM 912 N N . ASN A 1 113 ? 0.985 -8.233 -6.505 1.00 83.31 113 ASN A N 1
ATOM 913 C CA . ASN A 1 113 ? 0.526 -8.656 -5.174 1.00 83.31 113 ASN A CA 1
ATOM 914 C C . ASN A 1 113 ? 1.533 -8.364 -4.050 1.00 83.31 113 ASN A C 1
ATOM 916 O O . ASN A 1 113 ? 1.639 -9.120 -3.085 1.00 83.31 113 ASN A O 1
ATOM 920 N N . GLN A 1 114 ? 2.332 -7.310 -4.205 1.00 86.12 114 GLN A N 1
ATOM 921 C CA . GLN A 1 114 ? 3.400 -6.981 -3.263 1.00 86.12 114 GLN A CA 1
ATOM 922 C C . GLN A 1 114 ? 3.151 -5.696 -2.493 1.00 86.12 114 GLN A C 1
ATOM 924 O O . GLN A 1 114 ? 4.066 -5.265 -1.814 1.00 86.12 114 GLN A O 1
ATOM 929 N N . ALA A 1 115 ? 1.964 -5.085 -2.566 1.00 89.56 115 ALA A N 1
ATOM 930 C CA . ALA A 1 115 ? 1.679 -3.838 -1.855 1.00 89.56 115 ALA A CA 1
ATOM 931 C C . ALA A 1 115 ? 2.784 -2.784 -2.071 1.00 89.56 115 ALA A C 1
ATOM 933 O O . ALA A 1 115 ? 3.336 -2.233 -1.119 1.00 89.56 115 ALA A O 1
ATOM 934 N N . ILE A 1 116 ? 3.175 -2.556 -3.329 1.00 90.56 116 ILE A N 1
ATOM 935 C CA . ILE A 1 116 ? 4.223 -1.590 -3.668 1.00 90.56 116 ILE A CA 1
ATOM 936 C C . ILE A 1 116 ? 3.778 -0.199 -3.215 1.00 90.56 116 ILE A C 1
ATOM 938 O O . ILE A 1 116 ? 2.744 0.294 -3.668 1.00 90.56 116 ILE A O 1
ATOM 942 N N . ALA A 1 117 ? 4.573 0.403 -2.334 1.00 87.88 117 ALA A N 1
ATOM 943 C CA . ALA A 1 117 ? 4.335 1.704 -1.723 1.00 87.88 117 ALA A CA 1
ATOM 944 C C . ALA A 1 117 ? 5.064 2.821 -2.467 1.00 87.88 117 ALA A C 1
ATOM 946 O O . ALA A 1 117 ? 4.495 3.873 -2.741 1.00 87.88 117 ALA A O 1
ATOM 947 N N . VAL A 1 118 ? 6.326 2.584 -2.829 1.00 88.31 118 VAL A N 1
ATOM 948 C CA . VAL A 1 118 ? 7.172 3.594 -3.470 1.00 88.31 118 VAL A CA 1
ATOM 949 C C . VAL A 1 118 ? 7.938 2.966 -4.621 1.00 88.31 118 VAL A C 1
ATOM 951 O O . VAL A 1 118 ? 8.443 1.849 -4.517 1.00 88.31 118 VAL A O 1
ATOM 954 N N . ILE A 1 119 ? 8.060 3.713 -5.715 1.00 89.75 119 ILE A N 1
ATOM 955 C CA . ILE A 1 119 ? 8.908 3.359 -6.850 1.00 89.75 119 ILE A CA 1
ATOM 956 C C . ILE A 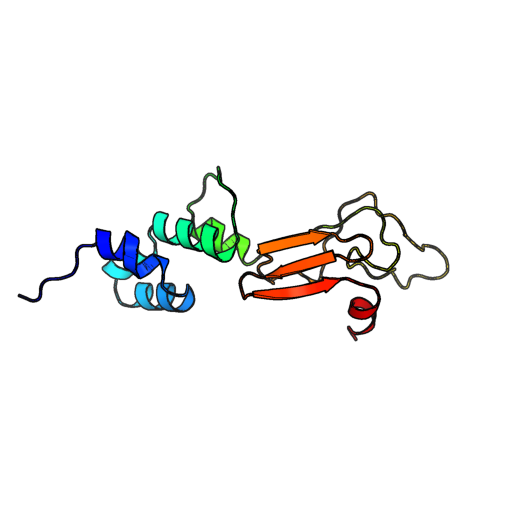1 119 ? 9.893 4.488 -7.136 1.00 89.75 119 ILE A C 1
ATOM 958 O O . ILE A 1 119 ? 9.573 5.666 -6.984 1.00 89.75 119 ILE A O 1
ATOM 962 N N . THR A 1 120 ? 11.100 4.133 -7.560 1.00 89.62 120 THR A N 1
ATOM 963 C CA . THR A 1 120 ? 12.105 5.098 -8.006 1.00 89.62 120 THR A CA 1
ATOM 964 C C . THR A 1 120 ? 12.950 4.518 -9.131 1.00 89.62 120 THR A C 1
ATOM 966 O O . THR A 1 120 ? 13.271 3.327 -9.156 1.00 89.62 120 THR A O 1
ATOM 969 N N . SER A 1 121 ? 13.322 5.367 -10.082 1.00 84.38 121 SER A N 1
ATOM 970 C CA . SER A 1 121 ? 14.162 5.003 -11.217 1.00 84.38 121 SER A CA 1
ATOM 971 C C . SER A 1 121 ? 15.538 5.644 -11.088 1.00 84.38 121 SER A C 1
ATOM 973 O O . SER A 1 121 ? 15.656 6.866 -11.000 1.00 84.38 121 SER A O 1
ATOM 975 N N . GLY A 1 122 ? 16.577 4.817 -11.129 1.00 80.00 122 GLY A N 1
ATOM 976 C CA . GLY A 1 122 ? 17.950 5.251 -11.348 1.00 80.00 122 GLY A CA 1
ATOM 977 C C . GLY A 1 122 ? 18.318 5.229 -12.832 1.00 80.00 122 GLY A C 1
ATOM 978 O O . GLY A 1 122 ? 17.527 4.851 -13.696 1.00 80.00 122 GLY A O 1
ATOM 979 N N . HIS A 1 123 ? 19.565 5.583 -13.142 1.00 76.50 123 HIS A N 1
ATOM 980 C CA . HIS A 1 123 ? 20.038 5.636 -14.528 1.00 76.50 123 HIS A CA 1
ATOM 981 C C . HIS A 1 123 ? 20.028 4.272 -15.241 1.00 76.50 123 HIS A C 1
ATOM 983 O O . HIS A 1 123 ? 19.869 4.224 -16.456 1.00 76.50 123 HIS A O 1
ATOM 989 N N . SER A 1 124 ? 20.197 3.159 -14.521 1.00 74.44 124 SER A N 1
ATOM 990 C CA . SER A 1 124 ? 20.267 1.800 -15.090 1.00 74.44 124 SER A CA 1
ATOM 991 C C . SER A 1 124 ? 19.471 0.754 -14.304 1.00 74.44 124 SER A C 1
ATOM 993 O O . SER A 1 124 ? 19.594 -0.442 -14.572 1.00 74.44 124 SER A O 1
ATOM 995 N N . SER A 1 125 ? 18.653 1.190 -13.348 1.00 80.31 125 SER A N 1
ATOM 996 C CA . SER A 1 125 ? 17.913 0.318 -12.440 1.00 80.31 125 SER A CA 1
ATOM 997 C C . SER A 1 125 ? 16.585 0.939 -12.035 1.00 80.31 125 SER A C 1
ATOM 999 O O . SER A 1 125 ? 16.418 2.159 -12.036 1.00 80.31 125 SER A O 1
ATOM 1001 N N . PHE A 1 126 ? 15.646 0.084 -11.659 1.00 86.75 126 PHE A N 1
ATOM 1002 C CA . PHE A 1 126 ? 14.379 0.475 -11.062 1.00 86.75 126 PHE A CA 1
ATOM 1003 C C . PHE A 1 126 ? 14.274 -0.170 -9.683 1.00 86.75 126 PHE A C 1
ATOM 1005 O O . PHE A 1 126 ? 14.639 -1.333 -9.517 1.00 86.75 126 PHE A O 1
ATOM 1012 N N . HIS A 1 127 ? 13.798 0.579 -8.696 1.00 89.44 127 HIS A N 1
ATOM 1013 C CA . HIS A 1 127 ? 13.641 0.101 -7.330 1.00 89.44 127 HIS A CA 1
ATOM 1014 C C . HIS A 1 127 ? 12.191 0.267 -6.902 1.00 89.44 127 HIS A C 1
ATOM 1016 O O . HIS A 1 127 ? 11.571 1.296 -7.171 1.00 89.44 127 HIS A O 1
ATOM 1022 N N . ALA A 1 128 ? 11.681 -0.739 -6.210 1.00 90.81 128 ALA A N 1
ATOM 1023 C CA . ALA A 1 128 ? 10.374 -0.721 -5.585 1.00 90.81 128 ALA A CA 1
ATOM 1024 C C . ALA A 1 128 ? 10.522 -1.047 -4.099 1.00 90.81 128 ALA A C 1
ATOM 1026 O O . ALA A 1 128 ? 11.263 -1.961 -3.736 1.00 90.81 128 ALA A O 1
ATOM 1027 N N . LEU A 1 129 ? 9.823 -0.298 -3.258 1.00 90.00 129 LEU A N 1
ATOM 1028 C CA . LEU A 1 129 ? 9.659 -0.565 -1.836 1.00 90.00 129 LEU A CA 1
ATOM 1029 C C . LEU A 1 129 ? 8.223 -1.038 -1.621 1.00 90.00 129 LEU A C 1
ATOM 1031 O O . LEU A 1 129 ? 7.290 -0.353 -2.047 1.00 90.00 129 LEU A O 1
ATOM 1035 N N . ASP A 1 130 ? 8.046 -2.189 -0.984 1.00 87.44 130 ASP A N 1
ATOM 1036 C CA . ASP A 1 130 ? 6.722 -2.614 -0.533 1.00 87.44 130 ASP A CA 1
ATOM 1037 C C . ASP A 1 130 ? 6.339 -2.022 0.830 1.00 87.44 130 ASP A C 1
ATOM 1039 O O . ASP A 1 130 ? 7.188 -1.540 1.582 1.00 87.44 130 ASP A O 1
ATOM 1043 N N . GLY A 1 131 ? 5.045 -2.081 1.157 1.00 80.31 131 GLY A N 1
ATOM 1044 C CA . GLY A 1 131 ? 4.499 -1.653 2.449 1.00 80.31 131 GLY A CA 1
ATOM 1045 C C .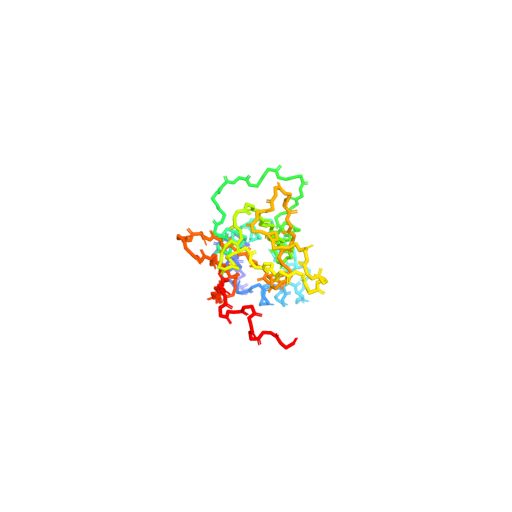 GLY A 1 131 ? 5.022 -2.449 3.654 1.00 80.31 131 GLY A C 1
ATOM 1046 O O . GLY A 1 131 ? 4.772 -2.065 4.791 1.00 80.31 131 GLY A O 1
ATOM 1047 N N . TYR A 1 132 ? 5.782 -3.531 3.437 1.00 82.31 132 TYR A N 1
ATOM 1048 C CA . TYR A 1 132 ? 6.448 -4.304 4.493 1.00 82.31 132 TYR A CA 1
ATOM 1049 C C . TYR A 1 132 ? 7.919 -3.905 4.691 1.00 82.31 132 TYR A C 1
ATOM 1051 O O . TYR A 1 132 ? 8.611 -4.492 5.524 1.00 82.31 132 TYR A O 1
ATOM 1059 N N . GLY A 1 133 ? 8.417 -2.919 3.937 1.00 83.25 133 GLY A N 1
ATOM 1060 C CA . GLY A 1 133 ? 9.786 -2.419 4.044 1.00 83.25 133 GLY A CA 1
ATOM 1061 C C . GLY A 1 133 ? 10.822 -3.213 3.242 1.00 83.25 133 GLY A C 1
ATOM 1062 O O . GLY A 1 133 ? 12.024 -2.996 3.409 1.00 83.25 133 GLY A O 1
ATOM 1063 N N . LYS A 1 134 ? 10.407 -4.133 2.366 1.00 87.31 134 LYS A N 1
ATOM 1064 C CA . LYS A 1 134 ? 11.320 -4.894 1.509 1.00 87.31 134 LYS A CA 1
ATOM 1065 C C . LYS A 1 134 ? 11.572 -4.142 0.204 1.00 87.31 134 LYS A C 1
ATOM 1067 O O . LYS A 1 134 ? 10.657 -3.754 -0.520 1.00 87.31 134 LYS A O 1
ATOM 1072 N N . ILE A 1 135 ? 12.854 -3.989 -0.120 1.00 87.94 135 ILE A N 1
ATOM 1073 C CA .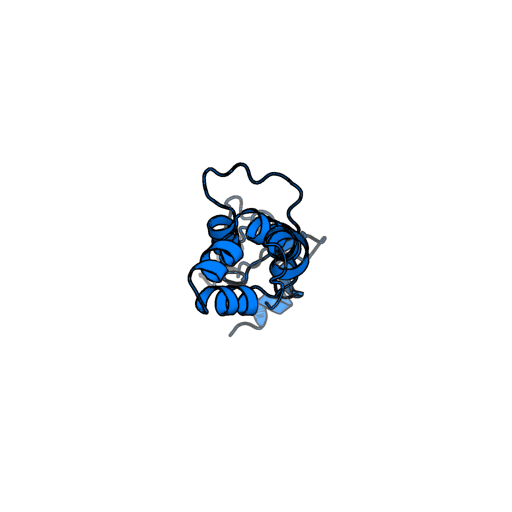 ILE A 1 135 ? 13.312 -3.354 -1.358 1.00 87.94 135 ILE A CA 1
ATOM 1074 C C . ILE A 1 135 ? 13.503 -4.417 -2.439 1.00 87.94 135 ILE A C 1
ATOM 1076 O O . ILE A 1 135 ? 14.132 -5.455 -2.220 1.00 87.94 135 ILE A O 1
ATOM 1080 N N . ARG A 1 136 ? 12.999 -4.132 -3.636 1.00 87.44 136 ARG A N 1
ATOM 1081 C CA . ARG A 1 136 ? 13.178 -4.938 -4.842 1.00 87.44 136 ARG A CA 1
ATOM 1082 C C . ARG A 1 136 ? 13.855 -4.113 -5.910 1.00 87.44 136 ARG A C 1
ATOM 1084 O O . ARG A 1 136 ? 13.427 -3.004 -6.211 1.00 87.44 136 ARG A O 1
ATOM 1091 N N . ILE A 1 137 ? 14.911 -4.674 -6.483 1.00 85.12 137 ILE A N 1
ATOM 1092 C CA . ILE A 1 137 ? 15.722 -4.014 -7.501 1.00 85.12 137 ILE A CA 1
ATOM 1093 C C . ILE A 1 137 ? 15.528 -4.764 -8.812 1.00 85.12 137 ILE A C 1
ATOM 1095 O O . ILE A 1 137 ? 15.839 -5.949 -8.893 1.00 85.12 137 ILE A O 1
ATOM 1099 N N . LEU A 1 138 ? 15.036 -4.069 -9.832 1.00 79.56 138 LEU A N 1
ATOM 1100 C CA . LEU A 1 138 ? 14.907 -4.577 -11.188 1.00 79.56 138 LEU A CA 1
ATOM 1101 C C . LEU A 1 138 ? 16.122 -4.142 -12.010 1.00 79.56 138 LEU A C 1
ATOM 1103 O O . LEU A 1 138 ? 16.304 -2.974 -12.363 1.00 79.56 138 LEU A O 1
ATOM 1107 N N . THR A 1 139 ? 16.975 -5.120 -12.286 1.00 73.19 139 THR A N 1
ATOM 1108 C CA . THR A 1 139 ? 18.145 -5.045 -13.161 1.00 73.19 139 THR A CA 1
ATOM 1109 C C . THR A 1 139 ? 18.291 -6.341 -13.957 1.00 73.19 139 THR A C 1
ATOM 1111 O O . THR A 1 139 ? 17.620 -7.345 -13.712 1.00 73.19 139 THR A O 1
ATOM 1114 N N . LYS A 1 140 ? 19.253 -6.368 -14.877 1.00 64.69 140 LYS A N 1
ATOM 1115 C CA . LYS A 1 140 ? 19.663 -7.589 -15.577 1.00 64.69 140 LYS A CA 1
ATOM 1116 C C . LYS A 1 140 ? 19.920 -8.786 -14.643 1.00 64.69 140 LYS A C 1
ATOM 1118 O O . LYS A 1 140 ? 19.547 -9.896 -15.000 1.00 64.69 140 LYS A O 1
ATOM 1123 N N . ALA A 1 141 ? 20.525 -8.589 -13.469 1.00 57.50 141 ALA A N 1
ATOM 1124 C CA . ALA A 1 141 ? 20.854 -9.688 -12.554 1.00 57.50 141 ALA A CA 1
ATOM 1125 C C . ALA A 1 141 ? 19.610 -10.314 -11.897 1.00 57.50 141 ALA A C 1
ATOM 1127 O O . ALA A 1 141 ? 19.549 -11.529 -11.741 1.00 57.50 141 ALA A O 1
ATOM 1128 N N . SER A 1 142 ? 18.601 -9.504 -11.569 1.00 58.31 142 SER A N 1
ATOM 1129 C CA . SER A 1 142 ? 17.369 -9.968 -10.915 1.00 58.31 142 SER A CA 1
ATOM 1130 C C . SER A 1 142 ? 16.431 -10.739 -11.844 1.00 58.31 142 SER A C 1
ATOM 1132 O O . SER A 1 142 ? 15.682 -11.575 -11.364 1.00 58.31 142 SER A O 1
ATOM 1134 N N . ILE A 1 143 ? 16.473 -10.492 -13.160 1.00 56.12 143 ILE A N 1
ATOM 1135 C CA . ILE A 1 143 ? 15.613 -11.214 -14.120 1.00 56.12 143 ILE A CA 1
ATOM 1136 C C . ILE A 1 143 ? 16.206 -12.579 -14.500 1.00 56.12 143 ILE A C 1
ATOM 1138 O O . ILE A 1 143 ? 15.475 -13.488 -14.867 1.00 56.12 143 ILE A O 1
ATOM 1142 N N . ILE A 1 144 ? 17.530 -12.748 -14.403 1.00 52.06 144 ILE A N 1
ATOM 1143 C CA . ILE A 1 144 ? 18.213 -14.003 -14.772 1.00 52.06 144 ILE A CA 1
ATOM 1144 C C . ILE A 1 144 ? 18.125 -15.060 -13.651 1.00 52.06 144 ILE A C 1
ATOM 1146 O O . ILE A 1 144 ? 18.349 -16.236 -13.916 1.00 52.06 144 ILE A O 1
ATOM 1150 N N . MET A 1 145 ? 17.794 -14.665 -12.415 1.00 45.72 145 MET A N 1
ATOM 1151 C CA . MET A 1 145 ? 17.697 -15.575 -11.262 1.00 45.72 145 MET A CA 1
ATOM 1152 C C . MET A 1 145 ? 16.285 -16.114 -10.976 1.00 45.72 145 MET A C 1
ATOM 1154 O O . MET A 1 145 ? 16.148 -16.921 -10.059 1.00 45.72 145 MET A O 1
ATOM 1158 N N . GLU A 1 146 ? 15.249 -15.705 -11.716 1.00 40.81 146 GLU A N 1
ATOM 1159 C CA . GLU A 1 146 ? 13.957 -16.402 -11.641 1.00 40.81 146 GLU A CA 1
ATOM 1160 C C . GLU A 1 146 ? 13.992 -17.644 -12.558 1.00 40.81 146 GLU A C 1
ATOM 1162 O O . GLU A 1 146 ? 14.341 -17.495 -13.734 1.00 40.81 146 GLU A O 1
ATOM 1167 N N . PRO A 1 147 ? 13.725 -18.855 -12.024 1.00 40.16 147 PRO A N 1
ATOM 1168 C CA . PRO A 1 147 ? 13.805 -20.116 -12.767 1.00 40.16 147 PRO A CA 1
ATOM 1169 C C . PRO A 1 147 ? 12.754 -20.253 -13.877 1.00 40.16 147 PRO A C 1
ATOM 1171 O O . PRO A 1 147 ? 11.626 -19.738 -13.711 1.00 40.16 147 PRO A O 1
#

InterPro domains:
  IPR000408 Regulator of chromosome condensation, RCC1 [PF00415] (75-124)
  IPR000408 Regulator of chromosome condensation, RCC1 [PS50012] (73-132)
  IPR001810 F-box domain [PF12937] (5-46)
  IPR009091 Regulator of chromosome condensation 1/beta-lactamase-inhibitor protein II [G3DSA:2.130.10.30] (48-142)
  IPR009091 Regulator of chromosome condensation 1/beta-lactamase-inhibitor protein II [SSF50985] (62-135)
  IPR036047 F-box-like domain superfamily [SSF81383] (4-70)

Foldseek 3Di:
DPDDDDLCCCLPPNLLPDDLVVLVVQLVPDVVSVVSSPDLSSLVSNCCVLQVDDDDDPDPDGSNVVSVVLLFDWDWDFAACVQPQRQDDPDPDPDDDPCRGGPDTDTNPVCGSQSFRDWDDDPAWIWTAHSVGDIDIGGNVVNVPDD

Secondary structure (DSSP, 8-state):
---PPPHHHIIIIIGGGS-HHHHHHHHTT-HHHHHHHT-HHHHHHHHHHHH---S----SS-HHHHHHHHHT---EEEEE-GGGTTS------SSS----EEEEEEE-GGGTTS-EEEEEE-SS-EEEEETTS-EEEESHHHHHT--

pLDDT: mean 81.3, std 15.17, range [36.94, 95.31]

Nearest PDB structures (foldseek):
  5gwn-assembly1_A  TM=8.798E-01  e=3.127E-02  Homo sapiens
  3wso-assembly1_A  TM=6.498E-01  e=6.718E-02  Homo sapiens
  9jkb-assembly1_D  TM=7.746E-01  e=4.682E-01  Homo sapiens
  7z8b-assembly1_F  TM=4.510E-01  e=4.196E-02  Homo sapiens
  6qii-assembly1_B  TM=7.422E-01  e=1.611E+00  Methanosarcina barkeri MS

Organism: Phycomyces blakesleeanus (strain ATCC 8743b / DSM 1359 / FGSC 10004 / NBRC 33097 / NRRL 1555) (NCBI:txid763407)

Solvent-accessible surface area (backbone atoms only — not comparable to full-atom values): 8576 Å² total; per-residue (Å²): 132,86,83,74,81,58,66,66,53,41,53,73,65,47,54,47,70,44,57,66,71,57,37,55,55,50,23,66,74,41,74,69,41,28,54,60,61,62,32,49,66,33,30,39,49,41,39,34,68,50,37,66,56,83,81,78,88,83,65,97,62,59,32,54,63,50,39,59,50,44,45,56,27,79,52,67,38,64,40,72,31,62,62,29,24,51,54,58,76,76,66,96,55,81,101,72,60,87,72,43,59,36,95,59,77,40,74,28,71,94,52,50,72,47,18,56,36,47,76,51,75,58,99,66,34,25,38,38,31,25,52,85,73,51,78,44,66,29,26,54,72,57,65,70,71,60,132